Protein AF-A0A453SP56-F1 (afdb_monomer_lite)

Sequence (97 aa):
MVYFTNFIIIMKVWIQSSKPYPISLPLKKLQGMLKDDLPMDKDCFNLVVRKFMFDDIQTAQKTKHLIAKHYLDMKFWVCSYIYYILSFLYSNFKILF

pLDDT: mean 82.64, std 11.11, range [43.81, 95.69]

Secondary structure (DSSP, 8-state):
-HHHHHHHHHHSEEEEE-SSS-EEEEHHHHHHHT-TTSPPPHHHHHHHHHHHHHHHHHHHHHHT---------HHHHHHHHHHHHHHHHHHHHTT--

Radius of gyration: 19.82 Å; chains: 1; bounding box: 46×37×58 Å

Structure (mmCIF, N/CA/C/O backbone):
data_AF-A0A453SP56-F1
#
_entry.id   AF-A0A453SP56-F1
#
loop_
_atom_site.group_PDB
_atom_site.id
_atom_site.type_symbol
_atom_site.label_atom_id
_atom_site.label_alt_id
_atom_site.label_comp_id
_atom_site.label_asym_id
_atom_site.label_entity_id
_atom_site.label_seq_id
_atom_site.pdbx_PDB_ins_code
_atom_site.Cartn_x
_atom_site.Cartn_y
_atom_site.Cartn_z
_atom_site.occupancy
_atom_site.B_iso_or_equiv
_atom_site.auth_seq_id
_atom_site.auth_comp_id
_atom_site.auth_asym_id
_atom_site.auth_atom_id
_atom_site.pdbx_PDB_model_num
ATOM 1 N N . MET A 1 1 ? 13.978 13.801 -31.078 1.00 65.81 1 MET A N 1
ATOM 2 C CA . MET A 1 1 ? 13.075 14.733 -30.362 1.00 65.81 1 MET A CA 1
ATOM 3 C C . MET A 1 1 ? 11.880 14.011 -29.735 1.00 65.81 1 MET A C 1
ATOM 5 O O . MET A 1 1 ? 11.828 13.956 -28.519 1.00 65.81 1 MET A O 1
ATOM 9 N N . VAL A 1 2 ? 10.987 13.368 -30.500 1.00 78.94 2 VAL A N 1
ATOM 10 C CA . VAL A 1 2 ? 9.745 12.743 -29.971 1.00 78.94 2 VAL A CA 1
ATOM 11 C C . VAL A 1 2 ? 9.972 11.693 -28.867 1.00 78.94 2 VAL A C 1
ATOM 13 O O . VAL A 1 2 ? 9.309 11.732 -27.834 1.00 78.94 2 VAL A O 1
ATOM 16 N N . TYR A 1 3 ? 10.939 10.784 -29.034 1.00 80.12 3 TYR A N 1
ATOM 17 C CA . TYR A 1 3 ? 11.251 9.762 -28.021 1.00 80.12 3 TYR A CA 1
ATOM 18 C C . TYR A 1 3 ? 11.716 10.353 -26.686 1.00 80.12 3 TYR A C 1
ATOM 20 O O . TYR A 1 3 ? 11.368 9.840 -25.627 1.00 80.12 3 TYR A O 1
ATOM 28 N N . PHE A 1 4 ? 12.457 11.461 -26.735 1.00 81.88 4 PHE A N 1
ATOM 29 C CA . PHE A 1 4 ? 12.938 12.157 -25.545 1.00 81.88 4 PHE A CA 1
ATOM 30 C C . PHE A 1 4 ? 11.782 12.820 -24.788 1.00 81.88 4 PHE A C 1
ATOM 32 O O . PHE A 1 4 ? 11.663 12.670 -23.574 1.00 81.88 4 PHE A O 1
ATO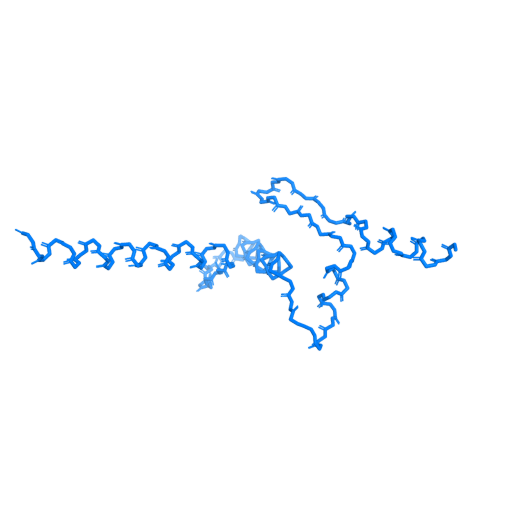M 39 N N . THR A 1 5 ? 10.869 13.473 -25.508 1.00 85.56 5 THR A N 1
ATOM 40 C CA . THR A 1 5 ? 9.666 14.071 -24.916 1.00 85.56 5 THR A CA 1
ATOM 41 C C . THR A 1 5 ? 8.765 13.008 -24.282 1.00 85.56 5 THR A C 1
ATOM 43 O O . THR A 1 5 ? 8.324 13.180 -23.147 1.00 85.56 5 THR A O 1
ATOM 46 N N . ASN A 1 6 ? 8.553 11.875 -24.960 1.00 87.56 6 ASN A N 1
ATOM 47 C CA . ASN A 1 6 ? 7.792 10.751 -24.404 1.00 87.56 6 ASN A CA 1
ATOM 48 C C . ASN A 1 6 ? 8.445 10.176 -23.146 1.00 87.56 6 ASN A C 1
ATOM 50 O O . ASN A 1 6 ? 7.758 9.916 -22.159 1.00 87.56 6 ASN A O 1
ATOM 54 N N . PHE A 1 7 ? 9.770 10.026 -23.145 1.00 88.94 7 PHE A N 1
ATOM 55 C CA . PHE A 1 7 ? 10.501 9.569 -21.968 1.00 88.94 7 PHE A CA 1
ATOM 56 C C . PHE A 1 7 ? 10.293 10.505 -20.766 1.00 88.94 7 PHE A C 1
ATOM 58 O O . PHE A 1 7 ? 9.974 10.036 -19.673 1.00 88.94 7 PHE A O 1
ATOM 65 N N . ILE A 1 8 ? 10.381 11.824 -20.973 1.00 90.50 8 ILE A N 1
ATOM 66 C CA . ILE A 1 8 ? 10.130 12.820 -19.918 1.00 90.50 8 ILE A CA 1
ATOM 67 C C . ILE A 1 8 ? 8.705 12.696 -19.368 1.00 90.50 8 ILE A C 1
ATOM 69 O O . ILE A 1 8 ? 8.511 12.701 -18.152 1.00 90.50 8 ILE A O 1
ATOM 73 N N . ILE A 1 9 ? 7.706 12.557 -20.242 1.00 91.31 9 ILE A N 1
ATOM 74 C CA . ILE A 1 9 ? 6.298 12.449 -19.835 1.00 91.31 9 ILE A CA 1
ATOM 75 C C . ILE A 1 9 ? 6.060 11.182 -19.002 1.00 91.31 9 ILE A C 1
ATOM 77 O O . ILE A 1 9 ? 5.389 11.243 -17.971 1.00 91.31 9 ILE A O 1
ATOM 81 N N . ILE A 1 10 ? 6.636 10.051 -19.415 1.00 92.50 10 ILE A N 1
ATOM 82 C CA . ILE A 1 10 ? 6.494 8.755 -18.735 1.00 92.50 10 ILE A CA 1
ATOM 83 C C . ILE A 1 10 ? 7.153 8.769 -17.345 1.00 92.50 10 ILE A C 1
ATOM 85 O O . ILE A 1 10 ? 6.636 8.157 -16.406 1.00 92.50 10 ILE A O 1
ATOM 89 N N . MET A 1 11 ? 8.276 9.474 -17.201 1.00 92.69 11 MET A N 1
ATOM 90 C CA . MET A 1 11 ? 9.016 9.575 -15.938 1.00 92.69 11 MET A CA 1
ATOM 91 C C . MET A 1 11 ? 8.490 10.668 -15.002 1.00 92.69 11 MET A C 1
ATOM 93 O O . MET A 1 11 ? 8.819 10.662 -13.815 1.00 92.69 11 MET A O 1
ATOM 97 N N . LYS A 1 12 ? 7.664 11.594 -15.500 1.00 95.69 12 LYS A N 1
ATOM 98 C CA . LYS A 1 12 ? 7.052 12.649 -14.689 1.00 95.69 12 LYS A CA 1
ATOM 99 C C . LYS A 1 12 ? 6.229 12.038 -13.556 1.00 95.69 12 LYS A C 1
ATOM 101 O O . LYS A 1 12 ? 5.475 11.096 -13.786 1.00 95.69 12 LYS A O 1
ATOM 106 N N . VAL A 1 13 ? 6.345 12.606 -12.355 1.00 95.38 13 VAL A N 1
ATOM 107 C CA . VAL A 1 13 ? 5.512 12.271 -11.190 1.00 95.38 13 VAL A CA 1
ATOM 108 C C . VAL A 1 13 ? 4.116 12.859 -11.376 1.00 95.38 13 VAL A C 1
ATOM 110 O O . VAL A 1 13 ? 3.980 14.050 -11.653 1.00 95.38 13 VAL A O 1
ATOM 113 N N . TRP A 1 14 ? 3.088 12.021 -11.243 1.00 94.06 14 TRP A N 1
ATOM 114 C CA . TRP A 1 14 ? 1.681 12.417 -11.382 1.00 94.06 14 TRP A CA 1
ATOM 115 C C . TRP A 1 14 ? 0.933 12.388 -10.056 1.00 94.06 14 TRP A C 1
ATOM 117 O O . TRP A 1 14 ? 0.085 13.240 -9.813 1.00 94.06 14 TRP A O 1
ATOM 127 N N . ILE A 1 15 ? 1.256 11.429 -9.189 1.00 90.75 15 ILE A N 1
ATOM 128 C CA . ILE A 1 15 ? 0.688 11.354 -7.844 1.00 90.75 15 ILE A CA 1
ATOM 129 C C . ILE A 1 15 ? 1.822 11.544 -6.856 1.00 90.75 15 ILE A C 1
ATOM 131 O O . ILE A 1 15 ? 2.778 10.771 -6.852 1.00 90.75 15 ILE A O 1
ATOM 135 N N . GLN A 1 16 ? 1.694 12.551 -6.002 1.00 92.56 16 GLN A N 1
ATOM 136 C CA . GLN A 1 16 ? 2.620 12.798 -4.913 1.00 92.56 16 GLN A CA 1
ATOM 137 C C . GLN A 1 16 ? 1.829 13.146 -3.659 1.00 92.56 16 GLN A C 1
ATOM 139 O O . GLN A 1 16 ? 0.980 14.034 -3.679 1.00 92.56 16 GLN A O 1
ATOM 144 N N . SER A 1 17 ? 2.115 12.455 -2.563 1.00 89.62 17 SER A N 1
ATOM 145 C CA . SER A 1 17 ? 1.628 12.845 -1.244 1.00 89.62 17 SER A CA 1
ATOM 146 C C . SER A 1 17 ? 2.705 12.591 -0.203 1.00 89.62 17 SER A C 1
ATOM 148 O O . SER A 1 17 ? 3.444 11.611 -0.282 1.00 89.62 17 SER A O 1
ATOM 150 N N . SER A 1 18 ? 2.806 13.490 0.770 1.00 88.38 18 SER A N 1
ATOM 151 C CA . SER A 1 18 ? 3.721 13.372 1.904 1.00 88.38 18 SER A CA 1
ATOM 152 C C . SER A 1 18 ? 3.051 12.783 3.148 1.00 88.38 18 SER A C 1
ATOM 154 O O . SER A 1 18 ? 3.750 12.270 4.021 1.00 88.38 18 SER A O 1
ATOM 156 N N . LYS A 1 19 ? 1.714 12.836 3.246 1.00 84.38 19 LYS A N 1
ATOM 157 C CA . LYS A 1 19 ? 0.939 12.405 4.421 1.00 84.38 19 LYS A CA 1
ATOM 158 C C . LYS A 1 19 ? -0.404 11.775 4.011 1.00 84.38 19 LYS A C 1
ATOM 160 O O . LYS A 1 19 ? -0.972 12.172 2.998 1.00 84.38 19 LYS A O 1
ATOM 165 N N . PRO A 1 20 ? -0.946 10.822 4.790 1.00 78.25 20 PRO A N 1
ATOM 166 C CA . PRO A 1 20 ? -0.328 10.176 5.955 1.00 78.25 20 PRO A CA 1
ATOM 167 C C . PRO A 1 20 ? 0.825 9.227 5.587 1.00 78.25 20 PRO A C 1
ATOM 169 O O . PRO A 1 20 ? 1.623 8.880 6.450 1.00 78.25 20 PRO A O 1
ATOM 172 N N . TYR A 1 21 ? 0.966 8.860 4.310 1.00 81.62 21 TYR A N 1
ATOM 173 C CA . TYR A 1 21 ? 2.043 7.998 3.830 1.00 81.62 21 TYR A CA 1
ATOM 174 C C . TYR A 1 21 ? 2.755 8.630 2.631 1.00 81.62 21 TYR A C 1
ATOM 176 O O . TYR A 1 21 ? 2.079 8.951 1.652 1.00 81.62 21 TYR A O 1
ATOM 184 N N . PRO A 1 22 ? 4.096 8.741 2.658 1.00 87.44 22 PRO A N 1
ATOM 185 C CA . PRO A 1 22 ? 4.857 9.192 1.504 1.00 87.44 22 PRO A CA 1
ATOM 186 C C . PRO A 1 22 ? 4.627 8.280 0.298 1.00 87.44 22 PRO A C 1
ATOM 188 O O . PRO A 1 22 ? 4.814 7.059 0.392 1.00 87.44 22 PRO A O 1
ATOM 191 N N . ILE A 1 23 ? 4.224 8.877 -0.820 1.00 89.69 23 ILE A N 1
ATOM 192 C CA . ILE A 1 23 ? 4.054 8.211 -2.109 1.00 89.69 23 ILE A CA 1
ATOM 193 C C . ILE A 1 23 ? 4.446 9.161 -3.241 1.00 89.69 23 ILE A C 1
ATOM 195 O O . ILE A 1 23 ? 4.146 10.355 -3.199 1.00 89.69 23 ILE A O 1
ATOM 199 N N . SER A 1 24 ? 5.122 8.617 -4.249 1.00 92.50 24 SER A N 1
ATOM 200 C CA . SER A 1 24 ? 5.468 9.305 -5.490 1.00 92.50 24 SER A CA 1
ATOM 201 C C . SER A 1 24 ? 5.332 8.307 -6.635 1.00 92.50 24 SER A C 1
ATOM 203 O O . SER A 1 24 ? 6.085 7.334 -6.707 1.00 92.50 24 SER A O 1
ATOM 205 N N . LEU A 1 25 ? 4.331 8.505 -7.491 1.00 92.62 25 LEU A N 1
ATOM 206 C CA . LEU A 1 25 ? 4.051 7.630 -8.625 1.00 92.62 25 LEU A CA 1
ATOM 207 C C . LEU A 1 25 ? 4.248 8.397 -9.933 1.00 92.62 25 LEU A C 1
ATOM 209 O O . LEU A 1 25 ? 3.482 9.325 -10.225 1.00 92.62 25 LEU A O 1
ATOM 213 N N . PRO A 1 26 ? 5.248 8.014 -10.743 1.00 94.44 26 PRO A N 1
ATOM 214 C CA . PRO A 1 26 ? 5.347 8.472 -12.112 1.00 94.44 26 PRO A CA 1
ATOM 215 C C . PRO A 1 26 ? 4.323 7.789 -13.015 1.00 94.44 26 PRO A C 1
ATOM 217 O O . PRO A 1 26 ? 3.818 6.705 -12.701 1.00 94.44 26 PRO A O 1
ATOM 220 N N . LEU A 1 27 ? 4.062 8.400 -14.172 1.00 92.81 27 LEU A N 1
ATOM 221 C CA . LEU A 1 27 ? 3.096 7.890 -15.150 1.00 92.81 27 LEU A CA 1
ATOM 222 C C . LEU A 1 27 ? 3.388 6.440 -15.552 1.00 92.81 27 LEU A C 1
ATOM 224 O O . LEU A 1 27 ? 2.460 5.645 -15.676 1.00 92.81 27 LEU A O 1
ATOM 228 N N . LYS A 1 28 ? 4.668 6.066 -15.671 1.00 92.25 28 LYS A N 1
ATOM 229 C CA . LYS A 1 28 ? 5.086 4.686 -15.954 1.00 92.25 28 LYS A CA 1
ATOM 230 C C . LYS A 1 28 ? 4.479 3.666 -14.986 1.00 92.25 28 LYS A C 1
ATOM 232 O O . LYS A 1 28 ? 4.013 2.617 -15.422 1.00 92.25 28 LYS A O 1
ATOM 237 N N . LYS A 1 29 ? 4.495 3.965 -13.680 1.00 92.00 29 LYS A N 1
ATOM 238 C CA . LYS A 1 29 ? 3.959 3.065 -12.648 1.00 92.00 29 LYS A CA 1
ATOM 239 C C . LYS A 1 29 ? 2.439 2.962 -12.754 1.00 92.00 29 LYS A C 1
ATOM 241 O O . LYS A 1 29 ? 1.903 1.865 -12.683 1.00 92.00 29 LYS A O 1
ATOM 246 N N . LEU A 1 30 ? 1.765 4.087 -13.003 1.00 89.50 30 LEU A N 1
ATOM 247 C CA . LEU A 1 30 ? 0.313 4.126 -13.202 1.00 89.50 30 LEU A CA 1
ATOM 248 C C . LEU A 1 30 ? -0.119 3.343 -14.446 1.00 89.50 30 LEU A C 1
ATOM 250 O O . LEU A 1 30 ? -1.078 2.587 -14.387 1.00 89.50 30 LEU A O 1
ATOM 254 N N . GLN A 1 31 ? 0.614 3.465 -15.554 1.00 90.19 31 GLN A N 1
ATOM 255 C CA . GLN A 1 31 ? 0.371 2.659 -16.752 1.00 90.19 31 GLN A CA 1
ATOM 256 C C . GLN A 1 31 ? 0.575 1.167 -16.480 1.00 90.19 31 GLN A C 1
ATOM 258 O O . GLN A 1 31 ? -0.190 0.353 -16.980 1.00 90.19 31 GLN A O 1
ATOM 263 N N . GLY A 1 32 ? 1.577 0.813 -15.670 1.00 89.31 32 GLY A N 1
ATOM 264 C CA . GLY A 1 32 ? 1.790 -0.561 -15.221 1.00 89.31 32 GLY A CA 1
ATOM 265 C C . GLY A 1 32 ? 0.616 -1.129 -14.419 1.00 89.31 32 GLY A C 1
ATOM 266 O O . GLY A 1 32 ? 0.344 -2.312 -14.536 1.00 89.31 32 GLY A O 1
ATOM 267 N N . MET A 1 33 ? -0.124 -0.306 -13.667 1.00 87.38 33 MET A N 1
ATOM 268 C CA . MET A 1 33 ? -1.324 -0.764 -12.945 1.00 87.38 33 MET A CA 1
ATOM 269 C C . MET A 1 33 ? -2.473 -1.188 -13.863 1.00 87.38 33 MET A C 1
ATOM 271 O O . MET A 1 33 ? -3.338 -1.935 -13.427 1.00 87.38 33 MET A O 1
ATOM 275 N N . LEU A 1 34 ? -2.524 -0.657 -15.087 1.00 87.38 34 LEU A N 1
ATOM 276 C CA . LEU A 1 34 ? -3.578 -0.950 -16.064 1.00 87.38 34 LEU A CA 1
ATOM 277 C C . LEU A 1 34 ? -3.226 -2.142 -16.965 1.00 87.38 34 LEU A C 1
ATOM 279 O O . LEU A 1 34 ? -4.004 -2.495 -17.844 1.00 87.38 34 LEU A O 1
ATOM 283 N N . LYS A 1 35 ? -2.021 -2.692 -16.807 1.00 88.44 35 LYS A N 1
ATOM 284 C CA . LYS A 1 35 ? -1.481 -3.769 -17.626 1.00 88.44 35 LYS A CA 1
ATOM 285 C C . LYS A 1 35 ? -1.584 -5.082 -16.864 1.00 88.44 35 LYS A C 1
ATOM 287 O O . LYS A 1 35 ? -0.859 -5.282 -15.896 1.00 88.44 35 LYS A O 1
ATOM 292 N N . ASP A 1 36 ? -2.456 -5.969 -17.327 1.00 81.56 36 ASP A N 1
ATOM 293 C CA . ASP A 1 36 ? -2.705 -7.264 -16.680 1.00 81.56 36 ASP A CA 1
ATOM 294 C C . ASP A 1 36 ? -1.557 -8.272 -16.886 1.00 81.56 36 ASP A C 1
ATOM 296 O O . ASP A 1 36 ? -1.461 -9.271 -16.177 1.00 81.56 36 ASP A O 1
ATOM 300 N N . ASP A 1 37 ? -0.669 -8.011 -17.849 1.00 89.38 37 ASP A N 1
ATOM 301 C CA . ASP A 1 37 ? 0.485 -8.846 -18.194 1.00 89.38 37 ASP A CA 1
ATOM 302 C C . ASP A 1 37 ? 1.722 -8.578 -17.323 1.00 89.38 37 ASP A C 1
ATOM 304 O O . ASP A 1 37 ? 2.687 -9.345 -17.361 1.00 89.38 37 ASP A O 1
ATOM 308 N N . LEU A 1 38 ? 1.714 -7.502 -16.531 1.00 86.62 38 LEU A N 1
ATOM 309 C CA . LEU A 1 38 ? 2.840 -7.105 -15.693 1.00 86.62 38 LEU A CA 1
ATOM 310 C C . LEU A 1 38 ? 2.495 -7.188 -14.204 1.00 86.62 38 LEU A C 1
ATOM 312 O O . LEU A 1 38 ? 1.378 -6.870 -13.795 1.00 86.62 38 LEU A O 1
ATOM 316 N N . PRO A 1 39 ? 3.467 -7.550 -13.347 1.00 84.75 39 PRO A N 1
ATOM 317 C CA . PRO A 1 39 ? 3.261 -7.473 -11.912 1.00 84.75 39 PRO A CA 1
ATOM 318 C C . PRO A 1 39 ? 3.017 -6.016 -11.498 1.00 84.75 39 PRO A C 1
ATOM 320 O O . PRO A 1 39 ? 3.759 -5.108 -11.885 1.00 84.75 39 PRO A O 1
ATOM 323 N N . MET A 1 40 ? 1.994 -5.794 -10.672 1.00 86.50 40 MET A N 1
ATOM 324 C CA . MET A 1 40 ? 1.691 -4.467 -10.142 1.00 86.50 40 MET A CA 1
ATOM 325 C C . MET A 1 40 ? 2.838 -3.961 -9.252 1.00 86.50 40 MET A C 1
ATOM 327 O O . MET A 1 40 ? 3.353 -4.680 -8.395 1.00 86.50 40 MET A O 1
ATOM 331 N N . ASP A 1 41 ? 3.214 -2.691 -9.423 1.00 89.50 41 ASP A N 1
ATOM 332 C CA . ASP A 1 41 ? 4.221 -2.042 -8.580 1.00 89.50 41 ASP A CA 1
ATOM 333 C C . ASP A 1 41 ? 3.790 -2.021 -7.101 1.00 89.50 41 ASP A C 1
ATOM 335 O O . ASP A 1 41 ? 2.621 -1.812 -6.769 1.00 89.50 41 ASP A O 1
ATOM 339 N N . LYS A 1 42 ? 4.751 -2.194 -6.189 1.00 88.25 42 LYS A N 1
ATOM 340 C CA . LYS A 1 42 ? 4.501 -2.238 -4.741 1.00 88.25 42 LYS A CA 1
ATOM 341 C C . LYS A 1 42 ? 3.803 -0.984 -4.207 1.00 88.25 42 LYS A C 1
ATOM 343 O O . LYS A 1 42 ? 2.924 -1.098 -3.353 1.00 88.25 42 LYS A O 1
ATOM 348 N N . ASP A 1 43 ? 4.190 0.207 -4.660 1.00 87.94 43 ASP A N 1
ATOM 349 C CA . ASP A 1 43 ? 3.581 1.454 -4.183 1.00 87.94 43 ASP A CA 1
ATOM 350 C C . ASP A 1 43 ? 2.141 1.582 -4.685 1.00 87.94 43 ASP A C 1
ATOM 352 O O . ASP A 1 43 ? 1.267 2.040 -3.947 1.00 87.94 43 ASP A O 1
ATOM 356 N N . CYS A 1 44 ? 1.885 1.103 -5.903 1.00 88.75 44 CYS A N 1
ATOM 357 C CA . CYS A 1 44 ? 0.554 1.012 -6.486 1.00 88.75 44 CYS A CA 1
ATOM 358 C C . CYS A 1 44 ? -0.343 0.025 -5.726 1.00 88.75 44 CYS A C 1
ATOM 360 O O . CYS A 1 44 ? -1.457 0.390 -5.351 1.00 88.75 44 CYS A O 1
ATOM 362 N N . PHE A 1 45 ? 0.154 -1.176 -5.412 1.00 88.81 45 PHE A N 1
ATOM 363 C CA . PHE A 1 45 ? -0.567 -2.146 -4.581 1.00 88.81 45 PHE A CA 1
ATOM 364 C C . PHE A 1 45 ? -0.928 -1.549 -3.215 1.00 88.81 45 PHE A C 1
ATOM 366 O O . PHE A 1 45 ? -2.091 -1.563 -2.811 1.00 88.81 45 PHE A O 1
ATOM 373 N N . ASN A 1 46 ? 0.054 -0.957 -2.523 1.00 88.94 46 ASN A N 1
ATOM 374 C CA . ASN A 1 46 ? -0.173 -0.339 -1.216 1.00 88.94 46 ASN A CA 1
ATOM 375 C C . ASN A 1 46 ? -1.213 0.789 -1.299 1.00 88.94 46 ASN A C 1
ATOM 377 O O . ASN A 1 46 ? -2.033 0.935 -0.394 1.00 88.94 46 ASN A O 1
ATOM 381 N N . LEU A 1 47 ? -1.194 1.586 -2.373 1.00 87.88 47 LEU A N 1
ATOM 382 C CA . LEU A 1 47 ? -2.170 2.652 -2.590 1.00 87.88 47 LEU A CA 1
ATOM 383 C C . LEU A 1 47 ? -3.591 2.097 -2.745 1.00 87.88 47 LEU A C 1
ATOM 385 O O . LEU A 1 47 ? -4.513 2.626 -2.126 1.00 87.88 47 LEU A O 1
ATOM 389 N N . VAL A 1 48 ? -3.760 1.026 -3.522 1.00 89.31 48 VAL A N 1
ATOM 390 C CA . VAL A 1 48 ? -5.059 0.372 -3.744 1.00 89.31 48 VAL A CA 1
ATOM 391 C C . VAL A 1 48 ? -5.612 -0.218 -2.444 1.00 89.31 48 VAL A C 1
ATOM 393 O O . VAL A 1 48 ? -6.756 0.064 -2.091 1.00 89.31 48 VAL A O 1
ATOM 396 N N . VAL A 1 49 ? -4.796 -0.955 -1.681 1.00 90.38 49 VAL A N 1
ATOM 397 C CA . VAL A 1 49 ? -5.202 -1.512 -0.374 1.00 90.38 49 VAL A CA 1
ATOM 398 C C . VAL A 1 49 ? -5.661 -0.407 0.578 1.00 90.38 49 VAL A C 1
ATOM 400 O O . VAL A 1 49 ? -6.710 -0.520 1.211 1.00 90.38 49 VAL A O 1
ATOM 403 N N . ARG A 1 50 ? -4.905 0.694 0.657 1.00 89.50 50 ARG A N 1
ATOM 404 C CA . ARG A 1 50 ? -5.251 1.831 1.523 1.00 89.50 50 ARG A CA 1
ATOM 405 C C . ARG A 1 50 ? -6.527 2.523 1.071 1.00 89.50 50 ARG A C 1
ATOM 407 O O . ARG A 1 50 ? -7.315 2.907 1.927 1.00 89.50 50 ARG A O 1
ATOM 414 N N . LYS A 1 51 ? -6.742 2.673 -0.239 1.00 89.88 51 LYS A N 1
ATOM 415 C CA . LYS A 1 51 ? -7.989 3.226 -0.773 1.00 89.88 51 LYS A CA 1
ATOM 416 C C . LYS A 1 51 ? -9.189 2.403 -0.304 1.00 89.88 51 LYS A C 1
ATOM 418 O O . LYS A 1 51 ? -10.090 2.973 0.298 1.00 89.88 51 LYS A O 1
ATOM 423 N N . PHE A 1 52 ? -9.152 1.083 -0.484 1.00 90.75 52 PHE A N 1
ATOM 424 C CA . PHE A 1 52 ? -10.237 0.209 -0.027 1.00 90.75 52 PHE A CA 1
ATOM 425 C C . PHE A 1 52 ? -10.469 0.295 1.482 1.00 90.75 52 PHE A C 1
ATOM 427 O O . PHE A 1 52 ? -11.610 0.384 1.922 1.00 90.75 52 PHE A O 1
ATOM 434 N N . MET A 1 53 ? -9.394 0.331 2.273 1.00 90.38 53 MET A N 1
ATOM 435 C CA . MET A 1 53 ? -9.492 0.523 3.719 1.00 90.38 53 MET A CA 1
ATOM 436 C C . MET A 1 53 ? -10.202 1.839 4.073 1.00 90.38 53 MET A C 1
ATOM 438 O O . MET A 1 53 ? -11.097 1.841 4.915 1.00 90.38 53 MET A O 1
ATOM 442 N N . PHE A 1 54 ? -9.821 2.955 3.443 1.00 89.00 54 PHE A N 1
ATOM 443 C CA . PHE A 1 54 ? -10.455 4.254 3.687 1.00 89.00 54 PHE A CA 1
ATOM 444 C C . PHE A 1 54 ? -11.924 4.278 3.251 1.00 89.00 54 PHE A C 1
ATOM 446 O O . PHE A 1 54 ? -12.757 4.793 3.999 1.00 89.00 54 PHE A O 1
ATOM 453 N N . ASP A 1 55 ? -12.250 3.691 2.099 1.00 90.56 55 ASP A N 1
ATOM 454 C CA . ASP A 1 55 ? -13.624 3.604 1.592 1.00 90.56 55 ASP A CA 1
ATOM 455 C C . ASP A 1 55 ? -14.517 2.773 2.540 1.00 90.56 55 ASP A C 1
ATOM 457 O O . ASP A 1 55 ? -15.640 3.179 2.863 1.00 90.56 55 ASP A O 1
ATOM 461 N N . ASP A 1 56 ? -14.005 1.654 3.064 1.00 89.75 56 ASP A N 1
ATOM 462 C CA . ASP A 1 56 ? -14.703 0.832 4.061 1.00 89.75 56 ASP A CA 1
ATOM 463 C C . ASP A 1 56 ? -14.873 1.573 5.395 1.00 89.75 56 ASP A C 1
ATOM 465 O O . ASP A 1 56 ? -15.957 1.529 5.974 1.00 89.75 56 ASP A O 1
ATOM 469 N N . ILE A 1 57 ? -13.852 2.302 5.869 1.00 89.81 57 ILE A N 1
ATOM 470 C CA . ILE A 1 57 ? -13.961 3.140 7.077 1.00 89.81 57 ILE A CA 1
ATOM 471 C C . ILE A 1 57 ? -15.052 4.194 6.897 1.00 89.81 57 ILE A C 1
ATOM 473 O O . ILE A 1 57 ? -15.910 4.353 7.769 1.00 89.81 57 ILE A O 1
ATOM 477 N N . GLN A 1 58 ? -15.061 4.890 5.760 1.00 91.19 58 GLN A N 1
ATOM 478 C CA . GLN A 1 58 ? -16.061 5.915 5.475 1.00 91.19 58 GLN A CA 1
ATOM 479 C C . GLN A 1 58 ? -17.472 5.314 5.382 1.00 91.19 58 GLN A C 1
ATOM 481 O O . GLN A 1 58 ? -18.443 5.908 5.860 1.00 91.19 58 GLN A O 1
ATOM 486 N N . THR A 1 59 ? -17.599 4.128 4.789 1.00 90.06 59 THR A N 1
ATOM 487 C CA . THR A 1 59 ? -18.878 3.418 4.664 1.00 90.06 59 THR A CA 1
ATOM 488 C C . THR A 1 59 ? -19.379 2.924 6.020 1.00 90.06 59 THR A C 1
ATOM 490 O O . THR A 1 59 ? -20.553 3.113 6.349 1.00 90.06 59 THR A O 1
ATOM 493 N N . ALA A 1 60 ? -18.499 2.361 6.847 1.00 89.19 60 ALA A N 1
ATOM 494 C CA . ALA A 1 60 ? -18.803 1.916 8.204 1.00 89.19 60 ALA A CA 1
ATOM 495 C C . ALA A 1 60 ? -19.264 3.080 9.092 1.00 89.19 60 ALA A C 1
ATOM 497 O O . ALA A 1 60 ? -20.278 2.969 9.779 1.00 89.19 60 ALA A O 1
ATOM 498 N N . GLN A 1 61 ? -18.597 4.236 9.007 1.00 88.06 61 GLN A N 1
ATOM 499 C CA . GLN A 1 61 ? -19.004 5.451 9.723 1.00 88.06 61 GLN A CA 1
ATOM 500 C C . GLN A 1 61 ? -20.420 5.910 9.349 1.00 88.06 61 GLN A C 1
ATOM 502 O O . GLN A 1 61 ? -21.191 6.296 10.226 1.00 88.06 61 GLN A O 1
ATOM 507 N N . LYS A 1 62 ? -20.787 5.839 8.062 1.00 89.75 62 LYS A N 1
ATOM 508 C CA . LYS A 1 62 ? -22.130 6.213 7.586 1.00 89.75 62 LYS A CA 1
ATOM 509 C C . LYS A 1 62 ? -23.205 5.210 8.002 1.00 89.75 62 LYS A C 1
ATOM 511 O O . LYS A 1 62 ? -24.310 5.603 8.361 1.00 89.75 62 LYS A O 1
ATOM 516 N N . THR A 1 63 ? -22.890 3.920 7.934 1.00 90.81 63 THR A N 1
ATOM 517 C CA . THR A 1 63 ? -23.852 2.822 8.134 1.00 90.81 63 THR A CA 1
ATOM 518 C C . THR A 1 63 ? -23.887 2.287 9.566 1.00 90.81 63 THR A C 1
ATOM 520 O O . THR A 1 63 ? -24.694 1.406 9.859 1.00 90.81 63 THR A O 1
ATOM 523 N N . LYS A 1 64 ? -23.015 2.795 10.451 1.00 83.50 64 LYS A N 1
ATOM 524 C CA . LYS A 1 64 ? -22.772 2.301 11.819 1.00 83.50 64 LYS A CA 1
ATOM 525 C C . LYS A 1 64 ? -22.440 0.801 11.892 1.00 83.50 64 LYS A C 1
ATOM 527 O O . LYS A 1 64 ? -22.602 0.186 12.942 1.00 83.50 64 LYS A O 1
ATOM 532 N N . HIS A 1 65 ? -21.980 0.210 10.789 1.00 84.69 65 HIS A N 1
ATOM 533 C CA . HIS A 1 65 ? -21.538 -1.181 10.746 1.00 84.69 65 HIS A CA 1
ATOM 534 C C . HIS A 1 65 ? -20.093 -1.331 11.227 1.00 84.69 65 HIS A C 1
ATOM 536 O O . HIS A 1 65 ? -19.292 -0.400 11.156 1.00 84.69 65 HIS A O 1
ATOM 542 N N . LEU A 1 66 ? -19.756 -2.534 11.692 1.00 81.94 66 LEU A N 1
ATOM 543 C CA . LEU A 1 66 ? -18.395 -2.899 12.074 1.00 81.94 66 LEU A CA 1
ATOM 544 C C . LEU A 1 66 ? -17.574 -3.306 10.846 1.00 81.94 66 LEU A C 1
ATOM 546 O O . LEU A 1 66 ? -18.072 -3.970 9.936 1.00 81.94 66 LEU A O 1
ATOM 550 N N . ILE A 1 67 ? -16.291 -2.946 10.845 1.00 83.62 67 ILE A N 1
ATOM 551 C CA . ILE A 1 67 ? -15.337 -3.379 9.820 1.00 83.62 67 ILE A CA 1
ATOM 552 C C . ILE A 1 67 ? -14.757 -4.721 10.262 1.00 83.62 67 ILE A C 1
ATOM 554 O O . ILE A 1 67 ? -13.950 -4.775 11.185 1.00 83.62 67 ILE A O 1
ATOM 558 N N . ALA A 1 68 ? -15.165 -5.803 9.600 1.00 79.62 68 ALA A N 1
ATOM 559 C CA . ALA A 1 68 ? -14.640 -7.149 9.856 1.00 79.62 68 ALA A CA 1
ATOM 560 C C . ALA A 1 68 ? -13.441 -7.519 8.958 1.00 79.62 68 ALA A C 1
ATOM 562 O O . ALA A 1 68 ? -12.852 -8.585 9.112 1.00 79.62 68 ALA A O 1
ATOM 563 N N . LYS A 1 69 ? -13.087 -6.664 7.988 1.00 83.62 69 LYS A N 1
ATOM 564 C CA . LYS A 1 69 ? -11.971 -6.903 7.063 1.00 83.62 69 LYS A CA 1
ATOM 565 C C . LYS A 1 69 ? -10.661 -6.375 7.644 1.00 83.62 69 LYS A C 1
ATOM 567 O O . LYS A 1 69 ? -10.607 -5.257 8.152 1.00 83.62 69 LYS A O 1
ATOM 572 N N . HIS A 1 70 ? -9.590 -7.145 7.478 1.00 82.06 70 HIS A N 1
ATOM 573 C CA . HIS A 1 70 ? -8.233 -6.738 7.834 1.00 82.06 70 HIS A CA 1
ATOM 574 C C . HIS A 1 70 ? -7.444 -6.387 6.568 1.00 82.06 70 HIS A C 1
ATOM 576 O O . HIS A 1 70 ? -7.217 -7.241 5.714 1.00 82.06 70 HIS A O 1
ATOM 582 N N . TYR A 1 71 ? -7.028 -5.126 6.451 1.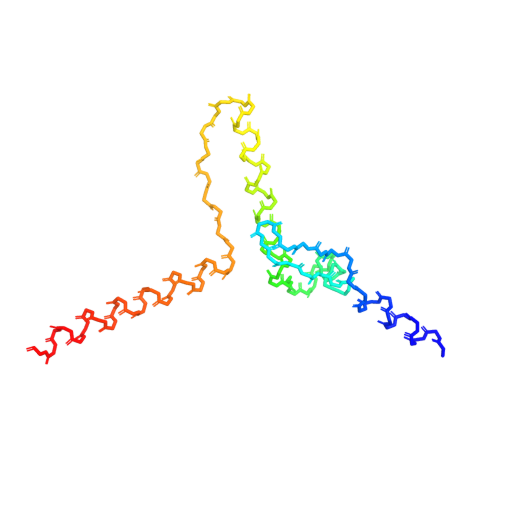00 84.88 71 TYR A N 1
ATOM 583 C CA . TYR A 1 71 ? -6.248 -4.625 5.319 1.00 84.88 71 TYR A CA 1
ATOM 584 C C . TYR A 1 71 ? -4.761 -4.594 5.668 1.00 84.88 71 TYR A C 1
ATOM 586 O O . TYR A 1 71 ? -4.370 -3.938 6.631 1.00 84.88 71 TYR A O 1
ATOM 594 N N . LEU A 1 72 ? -3.933 -5.273 4.871 1.00 81.38 72 LEU A N 1
ATOM 595 C CA . LEU A 1 72 ? -2.484 -5.322 5.054 1.00 81.38 72 LEU A CA 1
ATOM 596 C C . LEU A 1 72 ? -1.783 -4.904 3.764 1.00 81.38 72 LEU A C 1
ATOM 598 O O . LEU A 1 72 ? -1.977 -5.510 2.712 1.00 81.38 72 LEU A O 1
ATOM 602 N N . ASP A 1 73 ? -0.955 -3.867 3.852 1.00 83.94 73 ASP A N 1
ATOM 603 C CA . ASP A 1 73 ? -0.073 -3.479 2.758 1.00 83.94 73 ASP A CA 1
ATOM 604 C C . ASP A 1 73 ? 1.286 -4.204 2.871 1.00 83.94 73 ASP A C 1
ATOM 606 O O . ASP A 1 73 ? 1.622 -4.810 3.896 1.00 83.94 73 ASP A O 1
ATOM 610 N N . MET A 1 74 ? 2.102 -4.162 1.815 1.00 78.12 74 MET A N 1
ATOM 611 C CA . MET A 1 74 ? 3.387 -4.873 1.813 1.00 78.12 74 MET A CA 1
ATOM 612 C C . MET A 1 74 ? 4.406 -4.286 2.802 1.00 78.12 74 MET A C 1
ATOM 614 O O . MET A 1 74 ? 5.406 -4.942 3.099 1.00 78.12 74 MET A O 1
ATOM 618 N N . LYS A 1 75 ? 4.224 -3.048 3.287 1.00 72.50 75 LYS A N 1
ATOM 619 C CA . LYS A 1 75 ? 5.105 -2.491 4.3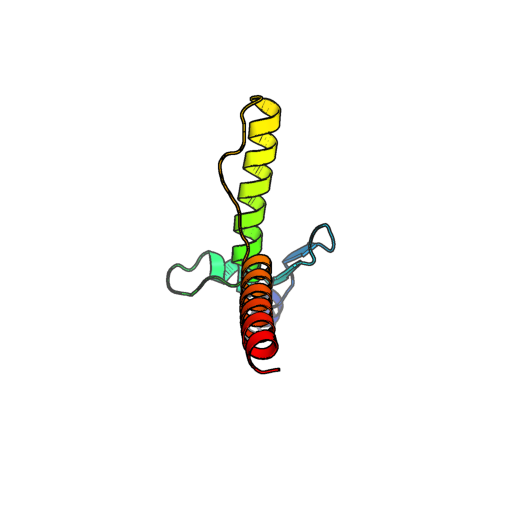27 1.00 72.50 75 LYS A CA 1
ATOM 620 C C . LYS A 1 75 ? 4.803 -3.150 5.668 1.00 72.50 75 LYS A C 1
ATOM 622 O O . LYS A 1 75 ? 5.740 -3.511 6.374 1.00 72.50 75 LYS A O 1
ATOM 627 N N . PHE A 1 76 ? 3.527 -3.371 5.973 1.00 66.56 76 PHE A N 1
ATOM 628 C CA . PHE A 1 76 ? 3.129 -4.089 7.181 1.00 66.56 76 PHE A CA 1
ATOM 629 C C . PHE A 1 76 ? 3.613 -5.546 7.165 1.00 66.56 76 PHE A C 1
ATOM 631 O O . PHE A 1 76 ? 4.188 -6.008 8.147 1.00 66.56 76 PHE A O 1
ATOM 638 N N . TRP A 1 77 ? 3.476 -6.234 6.025 1.00 63.00 77 TRP A N 1
ATOM 639 C CA . TRP A 1 77 ? 3.903 -7.632 5.878 1.00 63.00 77 TRP A CA 1
ATOM 640 C C . TRP A 1 77 ? 5.385 -7.857 6.218 1.00 63.00 77 TRP A C 1
ATOM 642 O O . TRP A 1 77 ? 5.723 -8.759 6.984 1.00 63.00 77 TRP A O 1
ATOM 652 N N . VAL A 1 78 ? 6.278 -7.015 5.683 1.00 67.38 78 VAL A N 1
ATOM 653 C CA . VAL A 1 78 ? 7.727 -7.133 5.928 1.00 67.38 78 VAL A CA 1
ATOM 654 C C . VAL A 1 78 ? 8.059 -6.907 7.404 1.00 67.38 78 VAL A C 1
ATOM 656 O O . VAL A 1 78 ? 8.860 -7.652 7.964 1.00 67.38 78 VAL A O 1
ATOM 659 N N . CYS A 1 79 ? 7.418 -5.931 8.055 1.00 67.62 79 CYS A N 1
ATOM 660 C CA . CYS A 1 79 ? 7.610 -5.695 9.485 1.00 67.62 79 CYS A CA 1
ATOM 66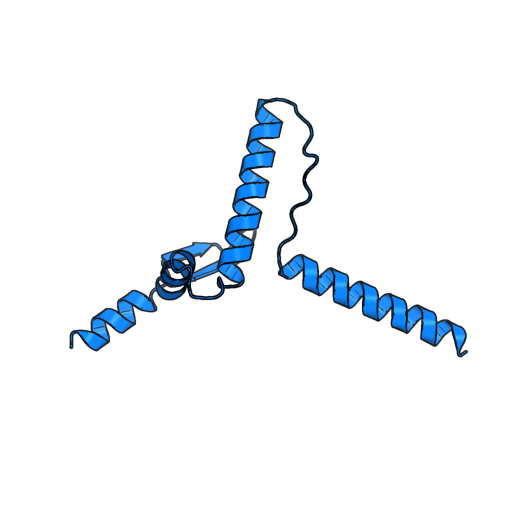1 C C . CYS A 1 79 ? 7.181 -6.912 10.313 1.00 67.62 79 CYS A C 1
ATOM 663 O O . CYS A 1 79 ? 7.968 -7.394 11.125 1.00 67.62 79 CYS A O 1
ATOM 665 N N . SER A 1 80 ? 5.978 -7.450 10.085 1.00 66.62 80 SER A N 1
ATOM 666 C CA . SER A 1 80 ? 5.481 -8.627 10.812 1.00 66.62 80 SER A CA 1
ATOM 667 C C . SER A 1 80 ? 6.394 -9.844 10.654 1.00 66.62 80 SER A C 1
ATOM 669 O O . SER A 1 80 ? 6.671 -10.529 11.637 1.00 66.62 80 SER A O 1
ATOM 671 N N . TYR A 1 81 ? 6.914 -10.083 9.447 1.00 71.75 81 TYR A N 1
ATOM 672 C CA . TYR A 1 81 ? 7.846 -11.182 9.196 1.00 71.75 81 TYR A CA 1
ATOM 673 C C . TYR A 1 81 ? 9.173 -11.008 9.949 1.00 71.75 81 TYR A C 1
ATOM 675 O O . TYR A 1 81 ? 9.649 -11.948 10.582 1.00 71.75 81 TYR A O 1
ATOM 683 N N . ILE A 1 82 ? 9.753 -9.803 9.948 1.00 74.56 82 ILE A N 1
ATOM 684 C CA . ILE A 1 82 ? 10.995 -9.521 10.686 1.00 74.56 82 ILE A CA 1
ATOM 685 C C . ILE A 1 82 ? 10.788 -9.717 12.190 1.00 74.56 82 ILE A C 1
ATOM 687 O O . ILE A 1 82 ? 11.604 -10.376 12.829 1.00 74.56 82 ILE A O 1
ATOM 691 N N . TYR A 1 83 ? 9.691 -9.202 12.754 1.00 74.06 83 TYR A N 1
ATOM 692 C CA . TYR A 1 83 ? 9.368 -9.407 14.169 1.00 74.06 83 TYR A CA 1
ATOM 693 C C . TYR A 1 83 ? 9.212 -10.888 14.517 1.00 74.06 83 TYR A C 1
ATOM 695 O O . TYR A 1 83 ? 9.731 -11.325 15.542 1.00 74.06 83 TYR A O 1
ATOM 703 N N . TYR A 1 84 ? 8.554 -11.670 13.660 1.00 75.81 84 TYR A N 1
ATOM 704 C CA . TYR A 1 84 ? 8.435 -13.114 13.841 1.00 75.81 84 TYR A CA 1
ATOM 705 C C . TYR A 1 84 ? 9.803 -13.809 13.841 1.00 75.81 84 TYR A C 1
ATOM 707 O O . TYR A 1 84 ? 10.101 -14.564 14.764 1.00 75.81 84 TYR A O 1
ATOM 715 N N . ILE A 1 85 ? 10.664 -13.514 12.861 1.00 77.19 85 ILE A N 1
ATOM 716 C CA . ILE A 1 85 ? 12.014 -14.092 12.783 1.00 77.19 85 ILE A CA 1
ATOM 717 C C . ILE A 1 85 ? 12.860 -13.686 13.995 1.00 77.19 85 ILE A C 1
ATOM 719 O O . ILE A 1 85 ? 13.524 -14.534 14.582 1.00 77.19 85 ILE A O 1
ATOM 723 N N . LEU A 1 86 ? 12.810 -12.420 14.415 1.00 78.38 86 LEU A N 1
ATOM 724 C CA . LEU A 1 86 ? 13.526 -11.944 15.601 1.00 78.38 86 LEU A CA 1
ATOM 725 C C . LEU A 1 86 ? 13.016 -12.605 16.885 1.00 78.38 86 LEU A C 1
ATOM 727 O O . LEU A 1 86 ? 13.827 -13.020 17.707 1.00 78.38 86 LEU A O 1
ATOM 731 N N . SER A 1 87 ? 11.698 -12.745 17.047 1.00 75.31 87 SER A N 1
ATOM 732 C CA . SER A 1 87 ? 11.103 -13.463 18.178 1.00 75.31 87 SER A CA 1
ATOM 733 C C . SER A 1 87 ? 11.521 -14.929 18.180 1.00 75.31 87 SER A C 1
ATOM 735 O O . SER A 1 87 ? 11.886 -15.456 19.225 1.00 75.31 87 SER A O 1
ATOM 737 N N . PHE A 1 88 ? 11.503 -15.585 17.019 1.00 75.62 88 PHE A N 1
ATOM 738 C CA . PHE A 1 88 ? 11.944 -16.966 16.878 1.00 75.62 88 PHE A CA 1
ATOM 739 C C . PHE A 1 88 ? 13.426 -17.109 17.242 1.00 75.62 88 PHE A C 1
ATOM 741 O O . PHE A 1 88 ? 13.772 -17.949 18.067 1.00 75.62 88 PHE A O 1
ATOM 748 N N . LEU A 1 89 ? 14.306 -16.262 16.704 1.00 74.56 89 LEU A N 1
ATOM 749 C CA . LEU A 1 89 ? 15.730 -16.271 17.048 1.00 74.56 89 LEU A CA 1
ATOM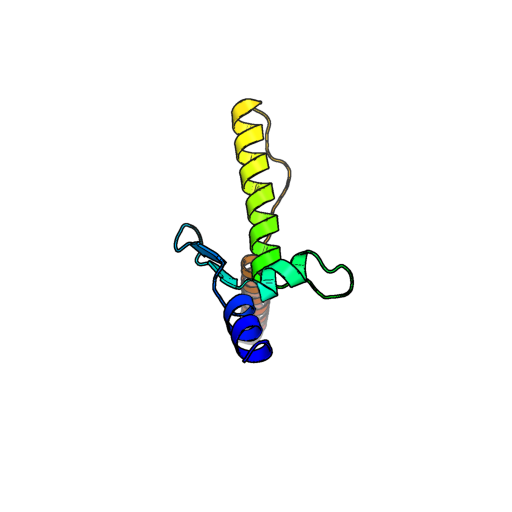 750 C C . LEU A 1 89 ? 15.948 -15.997 18.541 1.00 74.56 89 LEU A C 1
ATOM 752 O O . LEU A 1 89 ? 16.677 -16.743 19.183 1.00 74.56 89 LEU A O 1
ATOM 756 N N . TYR A 1 90 ? 15.276 -15.001 19.121 1.00 71.25 90 TYR A N 1
ATOM 757 C CA . TYR A 1 90 ? 15.368 -14.691 20.551 1.00 71.25 90 TYR A CA 1
ATOM 758 C C . TYR A 1 90 ? 14.934 -15.872 21.430 1.00 71.25 90 TYR A C 1
ATOM 760 O O . TYR A 1 90 ? 15.641 -16.229 22.372 1.00 71.25 90 TYR A O 1
ATOM 768 N N . SER A 1 91 ? 13.814 -16.522 21.103 1.00 67.88 91 SER A N 1
ATOM 769 C CA . SER A 1 91 ? 13.354 -17.723 21.806 1.00 67.88 91 SER A CA 1
ATOM 770 C C . SER A 1 91 ? 14.350 -18.878 21.695 1.00 67.88 91 SER A C 1
ATOM 772 O O . SER A 1 91 ? 14.591 -19.552 22.690 1.00 67.88 91 SER A O 1
ATOM 774 N N . ASN A 1 92 ? 14.968 -19.087 20.530 1.00 62.12 92 ASN A N 1
ATOM 775 C CA . ASN A 1 92 ? 15.953 -20.156 20.342 1.00 62.12 92 ASN A CA 1
ATOM 776 C C . ASN A 1 92 ? 17.302 -19.851 21.022 1.00 62.12 92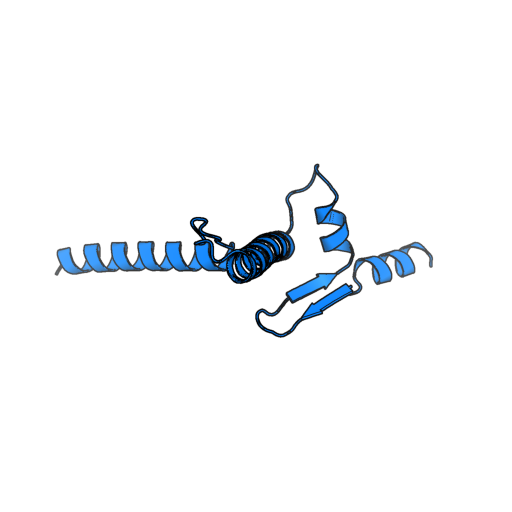 ASN A C 1
ATOM 778 O O . ASN A 1 92 ? 17.907 -20.753 21.593 1.00 62.12 92 ASN A O 1
ATOM 782 N N . PHE A 1 93 ? 17.756 -18.593 21.044 1.00 57.94 93 PHE A N 1
ATOM 783 C CA . PHE A 1 93 ? 18.975 -18.198 21.764 1.00 57.94 93 PHE A CA 1
ATOM 784 C C . PHE A 1 93 ? 18.807 -18.261 23.287 1.00 57.94 93 PHE A C 1
ATOM 786 O O . PHE A 1 93 ? 19.758 -18.597 23.985 1.00 57.94 93 PHE A O 1
ATOM 793 N N . LYS A 1 94 ? 17.603 -18.001 23.811 1.00 50.41 94 LYS A N 1
ATOM 794 C CA . LYS A 1 94 ? 17.296 -18.111 25.248 1.00 50.41 94 LYS A CA 1
ATOM 795 C C . LYS A 1 94 ? 17.198 -19.561 25.752 1.00 50.41 94 LYS A C 1
ATOM 797 O O . LYS A 1 94 ? 17.160 -19.772 26.953 1.00 50.41 94 LYS A O 1
ATOM 802 N N . ILE A 1 95 ? 17.131 -20.544 24.853 1.00 49.84 95 ILE A N 1
ATOM 803 C CA . ILE A 1 95 ? 17.127 -21.980 25.191 1.00 49.84 95 ILE A CA 1
ATOM 804 C C . ILE A 1 95 ? 18.559 -22.551 25.232 1.00 49.84 95 ILE A C 1
ATOM 806 O O . ILE A 1 95 ? 18.771 -23.627 25.783 1.00 49.84 95 ILE A O 1
ATOM 810 N N . LEU A 1 96 ? 19.547 -21.840 24.674 1.00 45.25 96 LEU A N 1
ATOM 811 C CA . LEU A 1 96 ? 20.939 -22.299 24.576 1.00 45.25 96 LEU A CA 1
ATOM 812 C C . LEU A 1 96 ? 21.896 -21.745 25.655 1.00 45.25 96 LEU A C 1
ATOM 814 O O . LEU A 1 96 ? 23.073 -22.104 25.634 1.00 45.25 96 LEU A O 1
ATOM 818 N N . PHE A 1 97 ? 21.417 -20.915 26.585 1.00 43.81 97 PHE A N 1
ATOM 819 C CA . PHE A 1 97 ? 22.162 -20.390 27.741 1.00 43.81 97 PHE A CA 1
ATOM 820 C C . PHE A 1 97 ? 21.300 -20.471 28.999 1.00 43.81 97 PHE A C 1
ATOM 822 O O . PHE A 1 97 ? 21.884 -20.637 30.092 1.00 43.81 97 PHE A O 1
#

Organism: Aegilops tauschii subsp. strangulata (NCBI:txid200361)

Foldseek 3Di:
DVVVVVVCQQQDWDDADDPPHGDTDGNVLVVQVVDPVHDRDLSRQQVVLVVVVVVVVVVCVVVVDDDPDDGDGVVNVVVVVVVVVVVVVVVVVVVVD